Protein AF-A0A8K0WVJ2-F1 (afdb_monomer_lite)

pLDDT: mean 90.11, std 13.13, rang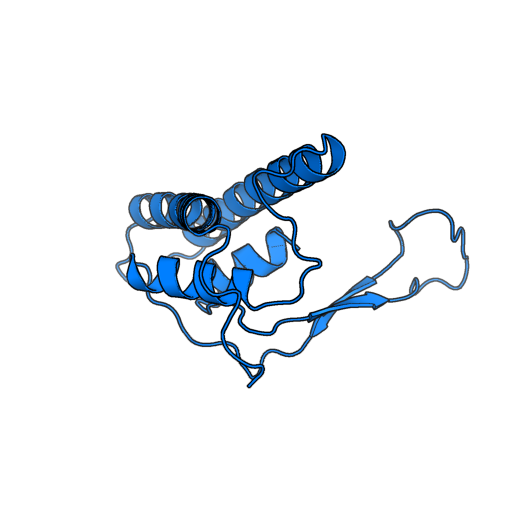e [39.19, 98.81]

Sequence (139 aa):
MAEALAMLHWKVRTNAADVEFALGAPRSQYTDADTLDQHAVWLLDFDCCRPISADESGLESIARAFWRNDPYFPQPGSSRTEDQELWDIFAAEYRRIGEEVVRAAPGDGEDVEELCQLVHGAITMIEETKGKWKNGGYF

Structure (mmCIF, N/CA/C/O backbone):
data_AF-A0A8K0WVJ2-F1
#
_entry.id   AF-A0A8K0WVJ2-F1
#
loop_
_atom_site.group_PDB
_atom_site.id
_atom_site.type_symbol
_atom_site.label_atom_id
_atom_site.label_alt_id
_atom_site.label_comp_id
_atom_site.label_asym_id
_atom_site.label_entity_id
_atom_site.label_seq_id
_atom_site.pdbx_PDB_ins_code
_atom_site.Cartn_x
_atom_site.Cartn_y
_atom_site.Cartn_z
_atom_site.occupancy
_atom_site.B_iso_or_equiv
_atom_site.auth_seq_id
_atom_site.auth_comp_id
_atom_site.auth_asym_id
_atom_site.auth_atom_id
_atom_site.pdbx_PDB_model_num
ATOM 1 N N . MET A 1 1 ? 1.579 -4.551 -8.236 1.00 94.06 1 MET A N 1
ATOM 2 C CA . MET A 1 1 ? 2.073 -4.240 -6.873 1.00 94.06 1 MET A CA 1
ATOM 3 C C . MET A 1 1 ? 1.139 -3.276 -6.147 1.00 94.06 1 MET A C 1
ATOM 5 O O . MET A 1 1 ? 0.616 -3.671 -5.116 1.00 94.06 1 MET A O 1
ATOM 9 N N . ALA A 1 2 ? 0.884 -2.076 -6.690 1.00 97.44 2 ALA A N 1
ATOM 10 C CA . ALA A 1 2 ? -0.007 -1.071 -6.090 1.00 97.44 2 ALA A CA 1
ATOM 11 C C . ALA A 1 2 ? -1.367 -1.641 -5.654 1.00 97.44 2 ALA A C 1
ATOM 13 O O . ALA A 1 2 ? -1.728 -1.533 -4.486 1.00 97.44 2 ALA A O 1
ATOM 14 N N . GLU A 1 3 ? -2.060 -2.333 -6.564 1.00 97.56 3 GLU A N 1
ATOM 15 C CA . GLU A 1 3 ? -3.363 -2.945 -6.277 1.00 97.56 3 GLU A CA 1
ATOM 16 C C . GLU A 1 3 ? -3.301 -3.957 -5.122 1.00 97.56 3 GLU A C 1
ATOM 18 O O . GLU A 1 3 ? -4.133 -3.936 -4.219 1.00 97.56 3 GLU A O 1
ATOM 23 N N . ALA A 1 4 ? -2.282 -4.823 -5.121 1.00 97.00 4 ALA A N 1
ATOM 24 C CA . ALA A 1 4 ? -2.115 -5.860 -4.107 1.00 97.00 4 ALA A CA 1
ATOM 25 C C . ALA A 1 4 ? -1.867 -5.260 -2.715 1.00 97.00 4 ALA A C 1
ATOM 27 O O . ALA A 1 4 ? -2.483 -5.693 -1.744 1.00 97.00 4 ALA A O 1
ATOM 28 N N . LEU A 1 5 ? -1.015 -4.235 -2.621 1.00 97.88 5 LEU A N 1
ATOM 29 C CA . LEU A 1 5 ? -0.762 -3.537 -1.359 1.00 97.88 5 LEU A CA 1
ATOM 30 C C . LEU A 1 5 ? -1.998 -2.766 -0.889 1.00 97.88 5 LEU A C 1
ATOM 32 O O . LEU A 1 5 ? -2.350 -2.849 0.283 1.00 97.88 5 LEU A O 1
ATOM 36 N N . ALA A 1 6 ? -2.711 -2.085 -1.791 1.00 98.38 6 ALA A N 1
ATOM 37 C CA . ALA A 1 6 ? -3.964 -1.417 -1.449 1.00 98.38 6 ALA A CA 1
ATOM 38 C C . ALA A 1 6 ? -5.008 -2.417 -0.918 1.00 98.38 6 ALA A C 1
ATOM 40 O O . ALA A 1 6 ? -5.670 -2.152 0.085 1.00 98.38 6 ALA A O 1
ATOM 41 N N . MET A 1 7 ? -5.109 -3.606 -1.519 1.00 98.00 7 MET A N 1
ATOM 42 C CA . MET A 1 7 ? -5.953 -4.680 -0.996 1.00 98.00 7 MET A CA 1
ATOM 43 C C . MET A 1 7 ? -5.502 -5.165 0.386 1.00 98.00 7 MET A C 1
ATOM 45 O O . MET A 1 7 ? -6.344 -5.318 1.269 1.00 98.00 7 MET A O 1
ATOM 49 N N . LEU A 1 8 ? -4.209 -5.403 0.603 1.00 98.12 8 LEU A N 1
ATOM 50 C CA . LEU A 1 8 ? -3.702 -5.840 1.908 1.00 98.12 8 LEU A CA 1
ATOM 51 C C . LEU A 1 8 ? -3.993 -4.805 2.999 1.00 98.12 8 LEU A C 1
ATOM 53 O O . LEU A 1 8 ? -4.525 -5.154 4.051 1.00 98.12 8 LEU A O 1
ATOM 57 N N . HIS A 1 9 ? -3.743 -3.530 2.713 1.00 98.19 9 HIS A N 1
ATOM 58 C CA . HIS A 1 9 ? -3.924 -2.447 3.673 1.00 98.19 9 HIS A CA 1
ATOM 59 C C . HIS A 1 9 ? -5.397 -2.158 3.967 1.00 98.19 9 HIS A C 1
ATOM 61 O O . HIS A 1 9 ? -5.775 -2.027 5.128 1.00 98.19 9 HIS A O 1
ATOM 67 N N . TRP A 1 10 ? -6.255 -2.096 2.947 1.00 98.06 10 TRP A N 1
ATOM 68 C CA . TRP A 1 10 ? -7.614 -1.565 3.113 1.00 98.06 10 TRP A CA 1
ATOM 69 C C . TRP A 1 10 ? -8.705 -2.630 3.110 1.00 98.06 10 TRP A C 1
ATOM 71 O O . TRP A 1 10 ? -9.736 -2.435 3.746 1.00 98.06 10 TRP A O 1
ATOM 81 N N . LYS A 1 11 ? -8.478 -3.776 2.454 1.00 96.62 11 LYS A N 1
ATOM 82 C CA . LYS A 1 11 ? -9.425 -4.903 2.457 1.00 96.62 11 LYS A CA 1
ATOM 83 C C . LYS A 1 11 ? -9.102 -5.908 3.552 1.00 96.62 11 LYS A C 1
ATOM 85 O O . LYS A 1 11 ? -9.990 -6.339 4.276 1.00 96.62 11 LYS A O 1
ATOM 90 N N . VAL A 1 12 ? -7.836 -6.320 3.632 1.00 96.69 12 VAL A N 1
ATOM 91 C CA . VAL A 1 12 ? -7.376 -7.337 4.595 1.00 96.69 12 VAL A CA 1
ATOM 92 C C . VAL A 1 12 ? -6.995 -6.700 5.935 1.00 96.69 12 VAL A C 1
ATOM 94 O O . VAL A 1 12 ? -6.975 -7.391 6.949 1.00 96.69 12 VAL A O 1
ATOM 97 N N . ARG A 1 13 ? -6.759 -5.380 5.956 1.00 96.81 13 ARG A N 1
ATOM 98 C CA . ARG A 1 13 ? -6.366 -4.602 7.140 1.00 96.81 13 ARG A CA 1
ATOM 99 C C . ARG A 1 13 ? -5.057 -5.093 7.759 1.00 96.81 13 ARG A C 1
ATOM 101 O O . ARG A 1 13 ? -4.961 -5.264 8.973 1.00 96.81 13 ARG A O 1
ATOM 108 N N . THR A 1 14 ? -4.028 -5.283 6.931 1.00 98.19 14 THR A N 1
ATOM 109 C CA . THR A 1 14 ? -2.658 -5.594 7.374 1.00 98.19 14 THR A CA 1
ATOM 110 C C . THR A 1 14 ? -1.650 -4.572 6.866 1.00 98.19 14 THR A C 1
ATOM 112 O O . THR A 1 14 ? -1.926 -3.833 5.934 1.00 98.19 14 THR A O 1
ATOM 115 N N . ASN A 1 15 ? -0.461 -4.520 7.460 1.00 97.94 15 ASN A N 1
ATOM 116 C CA . ASN A 1 15 ? 0.609 -3.610 7.040 1.00 97.94 15 ASN A CA 1
ATOM 117 C C . ASN A 1 15 ? 1.461 -4.125 5.867 1.00 97.94 15 ASN A C 1
ATOM 119 O O . ASN A 1 15 ? 2.412 -3.449 5.496 1.00 97.94 15 ASN A O 1
ATOM 123 N N . ALA A 1 16 ? 1.169 -5.319 5.335 1.00 97.44 16 ALA A N 1
ATOM 124 C CA . ALA A 1 16 ? 1.949 -5.952 4.268 1.00 97.44 16 ALA A CA 1
ATOM 125 C C . ALA A 1 16 ? 3.461 -6.077 4.562 1.00 97.44 16 ALA A C 1
ATOM 127 O O . ALA A 1 16 ? 4.286 -5.965 3.654 1.00 97.44 16 ALA A O 1
ATOM 128 N N . ALA A 1 17 ? 3.840 -6.276 5.827 1.00 96.44 17 ALA A N 1
ATOM 129 C CA . ALA A 1 17 ? 5.239 -6.488 6.184 1.00 96.44 17 ALA A CA 1
ATOM 130 C C . ALA A 1 17 ? 5.769 -7.813 5.617 1.00 96.44 17 ALA A C 1
ATOM 132 O O . ALA A 1 17 ? 5.117 -8.844 5.778 1.00 96.44 17 ALA A O 1
ATOM 133 N N . ASP A 1 18 ? 6.957 -7.731 5.017 1.00 94.56 18 ASP A N 1
ATOM 134 C CA . ASP A 1 18 ? 7.768 -8.820 4.453 1.00 94.56 18 ASP A CA 1
ATOM 135 C C . ASP A 1 18 ? 7.156 -9.560 3.258 1.00 94.56 18 ASP A C 1
ATOM 137 O O . ASP A 1 18 ? 7.612 -10.629 2.883 1.00 94.56 18 ASP A O 1
ATOM 141 N N . VAL A 1 19 ? 6.128 -8.989 2.622 1.00 95.56 19 VAL A N 1
ATOM 142 C CA . VAL A 1 19 ? 5.521 -9.633 1.451 1.00 95.56 19 VAL A CA 1
ATOM 143 C C . VAL A 1 19 ? 6.441 -9.551 0.231 1.00 95.56 19 VAL A C 1
ATOM 145 O O . VAL A 1 19 ? 6.926 -8.473 -0.132 1.00 95.56 19 VAL A O 1
ATOM 148 N N . GLU A 1 20 ? 6.597 -10.673 -0.469 1.00 94.69 20 GLU A N 1
ATOM 149 C CA . GLU A 1 20 ? 7.466 -10.791 -1.643 1.00 94.69 20 GLU A CA 1
ATOM 150 C C . GLU A 1 20 ? 6.670 -10.935 -2.945 1.00 94.69 20 GLU A C 1
ATOM 152 O O . GLU A 1 20 ? 5.673 -11.658 -3.020 1.00 94.69 20 GLU A O 1
ATOM 157 N N . PHE A 1 21 ? 7.141 -10.291 -4.017 1.00 92.94 21 PHE A N 1
ATOM 158 C CA . PHE A 1 21 ? 6.552 -10.412 -5.353 1.00 92.94 21 PHE A CA 1
ATOM 159 C C . PHE A 1 21 ? 7.457 -11.232 -6.275 1.00 92.94 21 PHE A C 1
ATOM 161 O O . PHE A 1 21 ? 8.583 -10.834 -6.565 1.00 92.94 21 PHE A O 1
ATOM 168 N N . ALA A 1 22 ? 6.933 -12.332 -6.815 1.00 91.44 22 ALA A N 1
ATOM 169 C CA . ALA A 1 22 ? 7.648 -13.195 -7.750 1.00 91.44 22 ALA A CA 1
ATOM 170 C C . ALA A 1 22 ? 7.000 -13.181 -9.140 1.00 91.44 22 ALA A C 1
ATOM 172 O O . ALA A 1 22 ? 5.789 -13.373 -9.287 1.00 91.44 22 ALA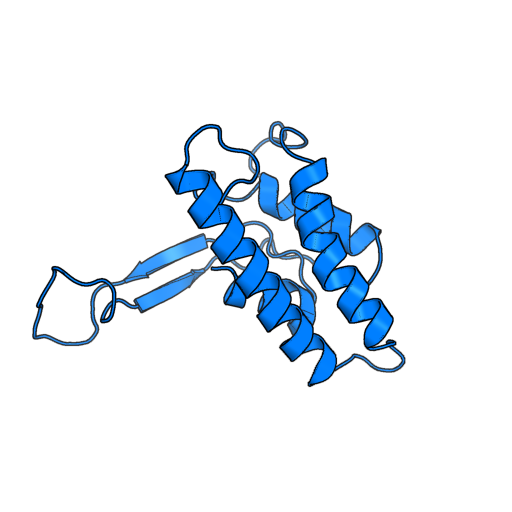 A O 1
ATOM 173 N N . LEU A 1 23 ? 7.821 -12.999 -10.177 1.00 89.38 23 LEU A N 1
ATOM 174 C CA . LEU A 1 23 ? 7.391 -13.140 -11.565 1.00 89.38 23 LEU A CA 1
ATOM 175 C C . LEU A 1 23 ? 7.494 -14.611 -11.985 1.00 89.38 23 LEU A C 1
ATOM 177 O O . LEU A 1 23 ? 8.572 -15.201 -12.001 1.00 89.38 23 LEU A O 1
ATOM 181 N N . GLY A 1 24 ? 6.355 -15.205 -12.316 1.00 85.81 24 GLY A N 1
ATOM 182 C CA . GLY A 1 24 ? 6.236 -16.564 -12.821 1.00 85.81 24 GLY A CA 1
ATOM 183 C C . GLY A 1 24 ? 6.116 -16.599 -14.341 1.00 85.81 24 GLY A C 1
ATOM 184 O O . GLY A 1 24 ? 5.532 -15.705 -14.957 1.00 85.81 24 GLY A O 1
ATOM 185 N N . ALA A 1 25 ? 6.634 -17.674 -14.935 1.00 81.94 25 ALA A N 1
ATOM 186 C CA . ALA A 1 25 ? 6.528 -17.920 -16.367 1.00 81.94 25 ALA A CA 1
ATOM 187 C C . ALA A 1 25 ? 5.060 -17.955 -16.844 1.00 81.94 25 ALA A C 1
ATOM 189 O O . ALA A 1 25 ? 4.160 -18.297 -16.061 1.00 81.94 25 ALA A O 1
ATOM 190 N N . PRO A 1 26 ? 4.809 -17.660 -18.132 1.00 78.69 26 PRO A N 1
ATOM 191 C CA . PRO A 1 26 ? 3.495 -17.821 -18.725 1.00 78.69 26 PRO A CA 1
ATOM 192 C C . PRO A 1 26 ? 2.938 -19.227 -18.521 1.00 78.69 26 PRO A C 1
ATOM 194 O O . PRO A 1 26 ? 3.645 -20.225 -18.648 1.00 78.69 26 PRO A O 1
ATOM 197 N N . ARG A 1 27 ? 1.633 -19.326 -18.248 1.00 70.62 27 ARG A N 1
ATOM 198 C CA . ARG A 1 27 ? 0.942 -20.629 -18.167 1.00 70.62 27 ARG A CA 1
ATOM 199 C C . ARG A 1 27 ? 0.702 -21.265 -19.544 1.00 70.62 27 ARG A C 1
ATOM 201 O O . ARG A 1 27 ? 0.269 -22.412 -19.619 1.00 70.62 27 ARG A O 1
ATOM 208 N N . SER A 1 28 ? 0.954 -20.517 -20.616 1.00 70.44 28 SER A N 1
ATOM 209 C CA . SER A 1 28 ? 0.827 -20.946 -22.008 1.00 70.44 28 SER A CA 1
ATOM 210 C C . SER A 1 28 ? 2.159 -21.522 -22.514 1.00 70.44 28 SER A C 1
ATOM 212 O O . SER A 1 28 ? 3.224 -21.006 -22.192 1.00 70.44 28 SER A O 1
ATOM 214 N N . GLN A 1 29 ? 2.101 -22.592 -23.315 1.00 61.69 29 GLN A N 1
ATOM 215 C CA . GLN A 1 29 ? 3.283 -23.196 -23.956 1.00 61.69 29 GLN A CA 1
ATOM 216 C C . GLN A 1 29 ? 3.789 -22.401 -25.175 1.00 61.69 29 GLN A C 1
ATOM 218 O O . GLN A 1 29 ? 4.824 -22.752 -25.737 1.00 61.69 29 GLN A O 1
ATOM 223 N N . TYR A 1 30 ? 3.071 -21.358 -25.600 1.00 59.78 30 TYR A N 1
ATOM 224 C CA . TYR A 1 30 ? 3.454 -20.507 -26.723 1.00 59.78 30 TYR A CA 1
ATOM 225 C C . TYR A 1 30 ? 4.077 -19.227 -26.179 1.00 59.78 30 TYR A C 1
ATOM 227 O O . TYR A 1 30 ? 3.385 -18.336 -25.696 1.00 59.78 30 TYR A O 1
ATOM 235 N N . THR A 1 31 ? 5.404 -19.178 -26.218 1.00 56.56 31 THR A N 1
ATOM 236 C CA . THR A 1 31 ? 6.198 -18.072 -25.693 1.00 56.56 31 THR A CA 1
ATOM 237 C C . THR A 1 31 ? 6.505 -17.077 -26.807 1.00 56.56 31 THR A C 1
ATOM 239 O O . THR A 1 31 ? 7.502 -17.238 -27.509 1.00 56.56 31 THR A O 1
ATOM 242 N N . ASP A 1 32 ? 5.703 -16.024 -26.936 1.00 58.56 32 ASP A N 1
ATOM 243 C CA . ASP A 1 32 ? 6.320 -14.731 -27.239 1.00 58.56 32 ASP A CA 1
ATOM 244 C C . ASP A 1 32 ? 6.869 -14.228 -25.903 1.00 58.56 32 ASP A C 1
ATOM 246 O O . ASP A 1 32 ? 6.150 -13.696 -25.064 1.00 58.56 32 ASP A O 1
ATOM 250 N N . ALA A 1 33 ? 8.143 -14.536 -25.644 1.00 59.62 33 ALA A N 1
ATOM 251 C CA . ALA A 1 33 ? 8.816 -14.230 -24.379 1.00 59.62 33 ALA A CA 1
ATOM 252 C C . ALA A 1 33 ? 9.087 -12.724 -24.190 1.00 59.62 33 ALA A C 1
ATOM 254 O O . ALA A 1 33 ? 9.580 -12.316 -23.141 1.00 59.62 33 ALA A O 1
ATOM 255 N N . ASP A 1 34 ? 8.771 -11.913 -25.201 1.00 64.38 34 ASP A N 1
ATOM 256 C CA . ASP A 1 34 ? 9.120 -10.497 -25.261 1.00 64.38 34 ASP A CA 1
ATOM 257 C C . ASP A 1 34 ? 8.125 -9.594 -24.513 1.00 64.38 34 ASP A C 1
ATOM 259 O O . ASP A 1 34 ? 8.405 -8.411 -24.309 1.00 64.38 34 ASP A O 1
ATOM 263 N N . THR A 1 35 ? 6.983 -10.125 -24.060 1.00 69.94 35 THR A N 1
ATOM 264 C CA . THR A 1 35 ? 5.963 -9.349 -23.343 1.00 69.94 35 THR A CA 1
ATOM 265 C C . THR A 1 35 ? 5.635 -9.927 -21.961 1.00 69.94 35 THR A C 1
ATOM 267 O O . THR A 1 35 ? 5.528 -11.133 -21.738 1.00 69.94 35 THR A O 1
ATOM 270 N N . LEU A 1 36 ? 5.471 -9.032 -20.979 1.00 75.62 36 LEU A N 1
ATOM 271 C CA . LEU A 1 36 ? 5.110 -9.386 -19.596 1.00 75.62 36 LEU A CA 1
ATOM 272 C C . LEU A 1 36 ? 3.622 -9.746 -19.428 1.00 75.62 36 LEU A C 1
ATOM 274 O O . LEU A 1 36 ? 3.221 -10.223 -18.372 1.00 75.62 36 LEU A O 1
ATOM 278 N N . ASP A 1 37 ? 2.807 -9.542 -20.456 1.00 72.38 37 ASP A N 1
ATOM 279 C CA . ASP A 1 37 ? 1.348 -9.708 -20.462 1.00 72.38 37 ASP A CA 1
ATOM 280 C C . ASP A 1 37 ? 0.867 -11.137 -20.162 1.00 72.38 37 ASP A C 1
ATOM 282 O O . ASP A 1 37 ? -0.198 -11.317 -19.572 1.00 72.38 37 ASP A O 1
ATOM 286 N N . GLN A 1 38 ? 1.646 -12.159 -20.524 1.00 78.19 38 GLN A N 1
ATOM 287 C CA . GLN A 1 38 ? 1.302 -13.555 -20.237 1.00 78.19 38 GLN A CA 1
ATOM 288 C C . GLN A 1 38 ? 1.894 -14.078 -18.923 1.00 78.19 38 GLN A C 1
ATOM 290 O O . GLN A 1 38 ? 1.575 -15.200 -18.517 1.00 78.19 38 GLN A O 1
ATOM 295 N N . HIS A 1 39 ? 2.754 -13.299 -18.265 1.00 84.12 39 HIS A N 1
ATOM 296 C CA . HIS A 1 39 ? 3.421 -13.711 -17.037 1.00 84.12 39 HIS A CA 1
ATOM 297 C C . HIS A 1 39 ? 2.468 -13.639 -15.842 1.00 84.12 39 HIS A C 1
ATOM 299 O O . HIS A 1 39 ? 1.546 -12.826 -15.784 1.00 84.12 39 HIS A O 1
ATOM 305 N N . ALA A 1 40 ? 2.693 -14.509 -14.862 1.00 86.56 40 ALA A N 1
ATOM 306 C CA . ALA A 1 40 ? 1.963 -14.464 -13.604 1.00 86.56 40 ALA A CA 1
ATOM 307 C C . ALA A 1 40 ? 2.761 -13.657 -12.579 1.00 86.56 40 ALA A C 1
ATOM 309 O O . ALA A 1 40 ? 3.971 -13.830 -12.472 1.00 86.56 40 ALA A O 1
ATOM 310 N N . VAL A 1 41 ? 2.091 -12.832 -11.779 1.00 89.12 41 VAL A N 1
ATOM 311 C CA . VAL A 1 41 ? 2.692 -12.244 -10.576 1.00 89.12 41 VAL A CA 1
ATOM 312 C C . VAL A 1 41 ? 2.143 -12.988 -9.369 1.00 89.12 41 VAL A C 1
ATOM 314 O O . VAL A 1 41 ? 0.929 -13.062 -9.180 1.00 89.12 41 VAL A O 1
ATOM 317 N N . TRP A 1 42 ? 3.039 -13.546 -8.566 1.00 91.88 42 TRP A N 1
ATOM 318 C CA . TRP A 1 42 ? 2.724 -14.178 -7.292 1.00 91.88 42 TRP A CA 1
ATOM 319 C C . TRP A 1 42 ? 3.090 -13.228 -6.160 1.00 91.88 42 TRP A C 1
ATOM 321 O O . TRP A 1 42 ? 4.116 -12.556 -6.232 1.00 91.88 42 TRP A O 1
ATOM 331 N N . LEU A 1 43 ? 2.248 -13.185 -5.132 1.00 94.19 43 LEU A N 1
ATOM 332 C CA . LEU A 1 43 ? 2.553 -12.543 -3.860 1.00 94.19 43 LEU A CA 1
ATOM 333 C C . LEU A 1 43 ? 2.694 -13.641 -2.810 1.00 94.19 43 LEU A C 1
ATOM 335 O O . LEU A 1 43 ? 1.811 -14.498 -2.703 1.00 94.19 43 LEU A O 1
ATOM 339 N N . LEU A 1 44 ? 3.809 -13.635 -2.096 1.00 94.44 44 LEU A N 1
ATOM 340 C CA . LEU A 1 44 ? 4.215 -14.663 -1.148 1.00 94.44 44 LEU A CA 1
ATOM 341 C C . LEU A 1 44 ? 4.599 -14.013 0.192 1.00 94.44 44 LEU A C 1
ATOM 343 O O . LEU A 1 44 ? 4.589 -12.792 0.319 1.00 94.44 44 LEU A O 1
ATOM 347 N N . ASP A 1 45 ? 4.902 -14.867 1.166 1.00 92.94 45 ASP A N 1
ATOM 348 C CA . ASP A 1 45 ? 5.429 -14.526 2.493 1.00 92.94 45 ASP A CA 1
ATOM 349 C C . ASP A 1 45 ? 4.577 -13.550 3.329 1.00 92.94 45 ASP A C 1
ATOM 351 O O . ASP A 1 45 ? 4.860 -12.373 3.516 1.00 92.94 45 ASP A O 1
ATOM 355 N N . PHE A 1 46 ? 3.435 -14.050 3.811 1.00 94.44 46 PHE A N 1
ATOM 356 C CA . PHE A 1 46 ? 2.469 -13.259 4.587 1.00 94.44 46 PHE A CA 1
ATOM 357 C C . PHE A 1 46 ? 2.616 -13.424 6.111 1.00 94.44 46 PHE A C 1
ATOM 359 O O . PHE A 1 46 ? 1.788 -12.908 6.864 1.00 94.44 46 PHE A O 1
ATOM 366 N N . ASP A 1 47 ? 3.591 -14.185 6.599 1.00 94.94 47 ASP A N 1
ATOM 367 C CA . ASP A 1 47 ? 3.716 -14.561 8.017 1.00 94.94 47 ASP A CA 1
ATOM 368 C C . ASP A 1 47 ? 4.142 -13.384 8.927 1.00 94.94 47 ASP A C 1
ATOM 370 O O . ASP A 1 47 ? 3.761 -13.303 10.107 1.00 94.94 47 ASP A O 1
ATOM 374 N N . CYS A 1 48 ? 4.845 -12.406 8.362 1.00 95.81 48 CYS A N 1
ATOM 375 C CA . CYS A 1 48 ? 5.235 -11.159 9.011 1.00 95.81 48 CYS A CA 1
ATOM 376 C C . CYS A 1 48 ? 4.156 -10.067 8.974 1.00 95.81 48 CYS A C 1
ATOM 378 O O . CYS A 1 48 ? 4.257 -9.095 9.730 1.00 95.81 48 CYS A O 1
ATOM 380 N N . CYS A 1 49 ? 3.081 -10.235 8.195 1.00 97.19 49 CYS A N 1
ATOM 381 C CA . CYS A 1 49 ? 1.976 -9.279 8.160 1.00 97.19 49 CYS A CA 1
ATOM 382 C C . CYS A 1 49 ? 1.363 -9.085 9.556 1.00 97.19 49 CYS A C 1
ATOM 384 O O . CYS A 1 49 ? 1.141 -10.035 10.318 1.00 97.19 49 CYS A O 1
ATOM 386 N N . ARG A 1 50 ? 1.064 -7.831 9.904 1.00 97.62 50 ARG A N 1
ATOM 387 C CA . ARG A 1 50 ? 0.411 -7.463 11.168 1.00 97.62 50 ARG A CA 1
ATOM 388 C C . ARG A 1 50 ? -0.863 -6.669 10.898 1.00 97.62 50 ARG A C 1
ATOM 390 O O . ARG A 1 50 ? -0.860 -5.871 9.961 1.00 97.62 50 ARG A O 1
ATOM 397 N N . PRO A 1 51 ? -1.930 -6.862 11.696 1.00 98.12 51 PRO A N 1
ATOM 398 C CA . PRO A 1 51 ? -3.133 -6.046 11.593 1.00 98.12 51 PRO A CA 1
ATOM 399 C C . PRO A 1 51 ? -2.830 -4.555 11.753 1.00 98.12 51 PRO A C 1
ATOM 401 O O . PRO A 1 51 ? -1.920 -4.185 12.499 1.00 98.12 51 PRO A O 1
ATOM 404 N N . ILE A 1 52 ? -3.616 -3.714 11.089 1.00 97.88 52 ILE A N 1
ATOM 405 C CA . ILE A 1 52 ? -3.573 -2.257 11.245 1.00 97.88 52 ILE A CA 1
ATOM 406 C C . ILE A 1 52 ? -4.945 -1.710 11.627 1.00 97.88 52 ILE A C 1
ATOM 408 O O . ILE A 1 52 ? -5.977 -2.266 11.249 1.00 97.88 52 ILE A O 1
ATOM 412 N N . SER A 1 53 ? -4.947 -0.602 12.360 1.00 96.94 53 SER A N 1
ATOM 413 C CA . SER A 1 53 ? -6.125 0.236 12.564 1.00 96.94 53 SER A CA 1
ATOM 414 C C . SER A 1 53 ? -6.297 1.223 11.406 1.00 96.94 53 SER A C 1
ATOM 416 O O . SER A 1 53 ? -5.347 1.558 10.698 1.00 96.94 53 SER A O 1
ATOM 418 N N . ALA A 1 54 ? -7.526 1.698 11.209 1.00 96.12 54 ALA A N 1
ATOM 419 C CA . ALA A 1 54 ? -7.842 2.777 10.279 1.00 96.12 54 ALA A CA 1
ATOM 420 C C . ALA A 1 54 ? -7.576 4.146 10.932 1.00 96.12 54 ALA A C 1
ATOM 422 O O . ALA A 1 54 ? -8.493 4.923 11.167 1.00 96.12 54 ALA A O 1
ATOM 423 N N . ASP A 1 55 ? -6.318 4.415 11.275 1.00 97.50 55 ASP A N 1
ATOM 424 C CA . ASP A 1 55 ? -5.877 5.674 11.878 1.00 97.50 55 ASP A CA 1
ATOM 425 C C . ASP A 1 55 ? -4.398 5.956 11.553 1.00 97.50 55 ASP A C 1
ATOM 427 O O . ASP A 1 55 ? -3.747 5.216 10.810 1.00 97.50 55 ASP A O 1
ATOM 431 N N . GLU A 1 56 ? -3.852 7.029 12.126 1.00 98.00 56 GLU A N 1
ATOM 432 C CA . GLU A 1 56 ? -2.458 7.444 11.941 1.00 98.00 56 GLU A CA 1
ATOM 433 C C . GLU A 1 56 ? -1.435 6.358 12.328 1.00 98.00 56 GLU A C 1
ATOM 435 O O . GLU A 1 56 ? -0.414 6.207 11.654 1.00 98.00 56 GLU A O 1
ATOM 440 N N . SER A 1 57 ? -1.709 5.545 13.355 1.00 98.31 57 SER A N 1
ATOM 441 C CA . SER A 1 57 ? -0.810 4.451 13.748 1.00 98.31 57 SER A CA 1
ATOM 442 C C . SER A 1 57 ? -0.782 3.334 12.700 1.00 98.31 57 SER A C 1
ATOM 444 O O . SER A 1 57 ? 0.271 2.738 12.443 1.00 98.31 57 SER A O 1
ATOM 446 N N . GLY A 1 58 ? -1.913 3.101 12.028 1.00 98.25 58 GLY A N 1
ATOM 447 C CA . GLY A 1 58 ? -1.993 2.242 10.853 1.00 98.25 58 GLY A CA 1
ATOM 448 C C . GLY A 1 58 ? -1.144 2.765 9.697 1.00 98.25 58 GLY A C 1
ATOM 449 O O . GLY A 1 58 ? -0.391 1.993 9.100 1.00 98.25 58 GLY A O 1
ATOM 450 N N . LEU A 1 59 ? -1.188 4.076 9.428 1.00 98.56 59 LEU A N 1
ATOM 451 C CA . LEU A 1 59 ? -0.365 4.710 8.388 1.00 98.56 59 LEU A CA 1
ATOM 452 C C . LEU A 1 59 ? 1.132 4.571 8.678 1.00 98.56 59 LEU A C 1
ATOM 454 O O . LEU A 1 59 ? 1.906 4.228 7.781 1.00 98.56 59 LEU A O 1
ATOM 458 N N . GLU A 1 60 ? 1.549 4.791 9.928 1.00 97.69 60 GLU A N 1
ATOM 459 C CA . GLU A 1 60 ? 2.943 4.599 10.330 1.00 97.69 60 GLU A CA 1
ATOM 460 C C . GLU A 1 60 ? 3.373 3.134 10.157 1.00 97.69 60 GLU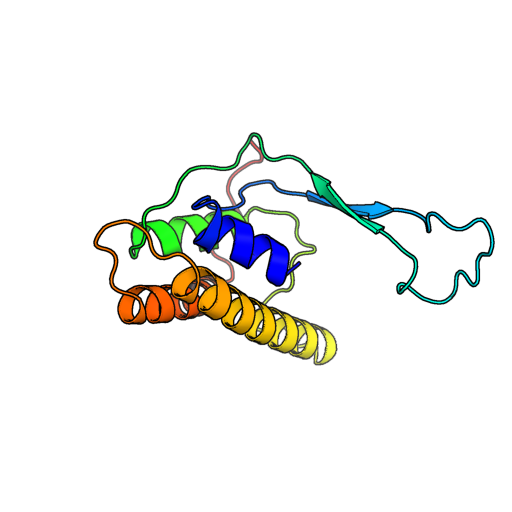 A C 1
ATOM 462 O O . GLU A 1 60 ? 4.465 2.864 9.652 1.00 97.69 60 GLU A O 1
ATOM 467 N N . SER A 1 61 ? 2.514 2.181 10.535 1.00 97.94 61 SER A N 1
ATOM 468 C CA . SER A 1 61 ? 2.776 0.747 10.363 1.00 97.94 61 SER A CA 1
ATOM 469 C C . SER A 1 61 ? 2.947 0.371 8.888 1.00 97.94 61 SER A C 1
ATOM 471 O O . SER A 1 61 ? 3.915 -0.317 8.554 1.00 97.94 61 SER A O 1
ATOM 473 N N . ILE A 1 62 ? 2.074 0.877 8.004 1.00 98.06 62 ILE A N 1
ATOM 474 C CA . ILE A 1 62 ? 2.178 0.710 6.545 1.00 98.06 62 ILE A CA 1
ATOM 475 C C . ILE A 1 62 ? 3.511 1.265 6.036 1.00 98.06 62 ILE A C 1
ATOM 477 O O . ILE A 1 62 ? 4.263 0.553 5.376 1.00 98.06 62 ILE A O 1
ATOM 481 N N . ALA A 1 63 ? 3.834 2.521 6.349 1.00 96.88 63 ALA A N 1
ATOM 482 C CA . ALA A 1 63 ? 5.043 3.156 5.831 1.00 96.88 63 ALA A CA 1
ATOM 483 C C . ALA A 1 63 ? 6.317 2.478 6.354 1.00 96.88 63 ALA A C 1
ATOM 485 O O . ALA A 1 63 ? 7.293 2.307 5.622 1.00 96.88 63 ALA A O 1
ATOM 486 N N . ARG A 1 64 ? 6.308 2.032 7.613 1.00 95.50 64 ARG A N 1
ATOM 487 C CA . ARG A 1 64 ? 7.426 1.294 8.201 1.00 95.50 64 ARG A CA 1
ATOM 488 C C . ARG A 1 64 ? 7.628 -0.065 7.538 1.00 95.50 64 ARG A C 1
ATOM 490 O O . ARG A 1 64 ? 8.777 -0.433 7.312 1.00 95.50 64 ARG A O 1
ATOM 497 N N . ALA A 1 65 ? 6.552 -0.794 7.250 1.00 95.69 65 ALA A N 1
ATOM 498 C CA . ALA A 1 65 ? 6.616 -2.045 6.501 1.00 95.69 65 ALA A CA 1
ATOM 499 C C . ALA A 1 65 ? 7.129 -1.800 5.077 1.00 95.69 65 ALA A C 1
ATOM 501 O O . ALA A 1 65 ? 8.114 -2.407 4.675 1.00 95.69 65 ALA A O 1
ATOM 502 N N . PHE A 1 66 ? 6.567 -0.816 4.372 1.00 95.31 66 PHE A N 1
ATOM 503 C CA . PHE A 1 66 ? 6.972 -0.443 3.016 1.00 95.31 66 PHE A CA 1
ATOM 504 C C . PHE A 1 66 ? 8.481 -0.191 2.886 1.00 95.31 66 PHE A C 1
ATOM 506 O O . PHE A 1 66 ? 9.112 -0.677 1.955 1.00 95.31 66 PHE A O 1
ATOM 513 N N . TRP A 1 67 ? 9.076 0.546 3.830 1.00 92.75 67 TRP A N 1
ATOM 514 C CA . TRP A 1 67 ? 10.510 0.859 3.800 1.00 92.75 67 TRP A CA 1
ATOM 515 C C . TRP A 1 67 ? 11.430 -0.270 4.275 1.00 92.75 67 TRP A C 1
ATOM 517 O O . TRP A 1 67 ? 12.644 -0.165 4.084 1.00 92.75 67 TRP A O 1
ATOM 527 N N . ARG A 1 68 ? 10.879 -1.294 4.932 1.00 91.50 68 ARG A N 1
ATOM 528 C CA . ARG A 1 68 ? 11.613 -2.486 5.379 1.00 91.50 68 ARG A CA 1
ATOM 529 C C . ARG A 1 68 ? 11.520 -3.642 4.396 1.00 91.50 68 ARG A C 1
ATOM 531 O O . ARG A 1 68 ? 12.443 -4.447 4.377 1.00 91.50 68 ARG A O 1
ATOM 538 N N . ASN A 1 69 ? 10.446 -3.696 3.614 1.00 90.06 69 ASN A N 1
ATOM 539 C CA . ASN A 1 69 ? 10.321 -4.625 2.504 1.00 90.06 69 ASN A CA 1
ATOM 540 C C . ASN A 1 69 ? 11.441 -4.389 1.483 1.00 90.06 69 ASN A C 1
ATOM 542 O O . ASN A 1 69 ? 12.147 -3.373 1.509 1.00 90.06 69 ASN A O 1
ATOM 546 N N . ASP A 1 70 ? 11.581 -5.347 0.573 1.00 76.25 70 ASP A N 1
ATOM 547 C CA . ASP A 1 70 ? 12.649 -5.373 -0.412 1.00 76.25 70 ASP A CA 1
ATOM 548 C C . ASP A 1 70 ? 12.874 -4.040 -1.145 1.00 76.25 70 ASP A C 1
ATOM 550 O O . ASP A 1 70 ? 11.927 -3.322 -1.497 1.00 76.25 70 ASP A O 1
ATOM 554 N N . PRO A 1 71 ? 14.135 -3.731 -1.504 1.00 79.25 71 PRO A N 1
ATOM 555 C CA . PRO A 1 71 ? 14.503 -2.462 -2.131 1.00 79.25 71 PRO A CA 1
ATOM 556 C C . PRO A 1 71 ? 13.873 -2.248 -3.518 1.00 79.25 71 PRO A C 1
ATOM 558 O O . PRO A 1 71 ? 13.995 -1.152 -4.071 1.00 79.25 71 PRO A O 1
ATOM 561 N N . TYR A 1 72 ? 13.222 -3.274 -4.076 1.00 85.06 72 TYR A N 1
ATOM 562 C CA . TYR A 1 72 ? 12.585 -3.281 -5.393 1.00 85.06 72 TYR A CA 1
ATOM 563 C C . TYR A 1 72 ? 11.191 -2.640 -5.422 1.00 85.06 72 TYR A C 1
ATOM 565 O O . TYR A 1 72 ? 10.607 -2.502 -6.498 1.00 85.06 72 TYR A O 1
ATOM 573 N N . PHE A 1 73 ? 10.642 -2.240 -4.273 1.00 91.25 73 PHE A N 1
ATOM 574 C CA . PHE A 1 73 ? 9.394 -1.478 -4.232 1.00 91.25 73 PHE A CA 1
ATOM 575 C C . PHE A 1 73 ? 9.587 -0.109 -4.924 1.00 91.25 73 PHE A C 1
ATOM 577 O O . PHE A 1 73 ? 10.658 0.489 -4.783 1.00 91.25 73 PHE A O 1
ATOM 584 N N . PRO A 1 74 ? 8.585 0.421 -5.659 1.00 92.25 74 PRO A N 1
ATOM 585 C CA . PRO A 1 74 ? 8.652 1.753 -6.263 1.00 92.25 74 PRO A CA 1
ATOM 586 C C . PRO A 1 74 ? 8.984 2.816 -5.216 1.00 92.25 74 PRO A C 1
ATOM 588 O O . PRO A 1 74 ? 8.277 2.935 -4.222 1.00 92.25 74 PRO A O 1
ATOM 591 N N . GLN A 1 75 ? 10.053 3.590 -5.409 1.00 90.81 75 GLN A N 1
ATOM 592 C CA . GLN A 1 75 ? 10.499 4.550 -4.394 1.00 90.81 75 GLN A CA 1
ATOM 593 C C . GLN A 1 75 ? 10.151 5.991 -4.796 1.00 90.81 75 GLN A C 1
ATOM 595 O O . GLN A 1 75 ? 10.549 6.418 -5.881 1.00 90.81 75 GLN A O 1
ATOM 600 N N . PRO A 1 76 ? 9.511 6.787 -3.917 1.00 92.69 76 PRO A N 1
ATOM 601 C CA . PRO A 1 76 ? 9.278 8.205 -4.176 1.00 92.69 76 PRO A CA 1
ATOM 602 C C . PRO A 1 76 ? 10.577 8.995 -4.294 1.00 92.69 76 PRO A C 1
ATOM 604 O O . PRO A 1 76 ? 11.582 8.661 -3.660 1.00 92.69 76 PRO A O 1
ATOM 607 N N . GLY A 1 77 ? 10.547 10.113 -5.024 1.00 88.06 77 GLY A N 1
ATOM 60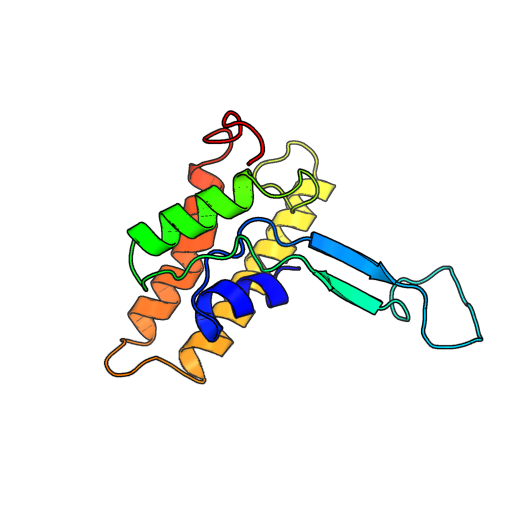8 C CA . GLY A 1 77 ? 11.584 11.149 -5.007 1.00 88.06 77 GLY A CA 1
ATOM 609 C C . GLY A 1 77 ? 12.934 10.701 -5.567 1.00 88.06 77 GLY A C 1
ATOM 610 O O . GLY A 1 77 ? 13.977 11.097 -5.031 1.00 88.06 77 GLY A O 1
ATOM 611 N N . SER A 1 78 ? 12.937 9.797 -6.547 1.00 87.31 78 SER A N 1
ATOM 612 C CA . SER A 1 78 ? 14.146 9.491 -7.315 1.00 87.31 78 SER A CA 1
ATOM 613 C C . SER A 1 78 ? 14.547 10.703 -8.159 1.00 87.31 78 SER A C 1
ATOM 615 O O . SER A 1 78 ? 13.704 11.487 -8.585 1.00 87.31 78 SER A O 1
ATOM 617 N N . SER A 1 79 ? 15.846 10.876 -8.404 1.00 89.19 79 SER A N 1
ATOM 618 C CA . SER A 1 79 ? 16.332 11.876 -9.362 1.00 89.19 79 SER A CA 1
ATOM 619 C C . SER A 1 79 ? 16.214 11.404 -10.812 1.00 89.19 79 SER A C 1
ATOM 621 O O . SER A 1 79 ? 16.381 12.206 -11.730 1.00 89.19 79 SER A O 1
ATOM 623 N N . ARG A 1 80 ? 15.962 10.107 -11.025 1.00 93.06 80 ARG A N 1
ATOM 624 C CA . ARG A 1 80 ? 15.740 9.529 -12.346 1.00 93.06 80 ARG A CA 1
ATOM 625 C C . ARG A 1 80 ? 14.282 9.682 -12.741 1.00 93.06 80 ARG A C 1
ATOM 627 O O . ARG A 1 80 ? 13.394 9.331 -11.968 1.00 93.06 80 ARG A O 1
ATOM 634 N N . THR A 1 81 ? 14.054 10.142 -13.965 1.00 93.50 81 THR A N 1
ATOM 635 C CA . THR A 1 81 ? 12.707 10.326 -14.507 1.00 93.50 81 THR A CA 1
ATOM 636 C C . THR A 1 81 ? 11.929 9.015 -14.538 1.00 93.50 81 THR A C 1
ATOM 638 O O . THR A 1 81 ? 10.784 9.006 -14.111 1.00 93.50 81 THR A O 1
ATOM 641 N N . GLU A 1 82 ? 12.557 7.902 -14.934 1.00 93.31 82 GLU A N 1
ATOM 642 C CA . GLU A 1 82 ? 11.857 6.612 -15.038 1.00 93.31 82 GLU A CA 1
ATOM 643 C C . GLU A 1 82 ? 11.351 6.107 -13.677 1.00 93.31 82 GLU A C 1
ATOM 645 O O . GLU A 1 82 ? 10.236 5.606 -13.561 1.00 93.31 82 GLU A O 1
ATOM 650 N N . ASP A 1 83 ? 12.158 6.270 -12.627 1.00 92.56 83 ASP A N 1
ATOM 651 C CA . ASP A 1 83 ? 11.780 5.871 -11.268 1.00 92.56 83 ASP A CA 1
ATOM 652 C C . ASP A 1 83 ? 10.678 6.781 -10.704 1.00 92.56 83 ASP A C 1
ATOM 654 O O . ASP A 1 83 ? 9.809 6.320 -9.964 1.00 92.56 83 ASP A O 1
ATOM 658 N N . GLN A 1 84 ? 10.711 8.075 -11.044 1.00 94.38 84 GLN A N 1
ATOM 659 C CA . GLN A 1 84 ? 9.672 9.018 -10.641 1.00 94.38 84 GLN A CA 1
ATOM 660 C C . GLN A 1 84 ? 8.347 8.708 -11.346 1.00 94.38 84 GLN A C 1
ATOM 662 O O . GLN A 1 84 ? 7.317 8.643 -10.685 1.00 94.38 84 GLN A O 1
ATOM 667 N N . GLU A 1 85 ? 8.375 8.429 -12.651 1.00 96.19 85 GLU A N 1
ATOM 668 C CA . GLU A 1 85 ? 7.197 7.984 -13.405 1.00 96.19 85 GLU A CA 1
ATOM 669 C C . GLU A 1 85 ? 6.627 6.681 -12.830 1.00 96.19 85 GLU A C 1
ATOM 671 O O . GLU A 1 85 ? 5.414 6.552 -12.654 1.00 96.19 85 GLU A O 1
ATOM 676 N N . LEU A 1 86 ? 7.496 5.727 -12.477 1.00 95.81 86 LEU A N 1
ATOM 677 C CA . LEU A 1 86 ? 7.086 4.480 -11.838 1.00 95.81 86 LEU A CA 1
ATOM 678 C C . LEU A 1 86 ? 6.401 4.727 -10.487 1.00 95.81 86 LEU A C 1
ATOM 680 O O . LEU A 1 86 ? 5.368 4.111 -10.208 1.00 95.81 86 LEU A O 1
ATOM 684 N N . TRP A 1 87 ? 6.951 5.615 -9.653 1.00 97.19 87 TRP A N 1
ATOM 685 C CA . TRP A 1 87 ? 6.316 6.007 -8.395 1.00 97.19 87 TRP A CA 1
ATOM 686 C C . TRP A 1 87 ? 4.958 6.667 -8.626 1.00 97.19 87 TRP A C 1
ATOM 688 O O . TRP A 1 87 ? 3.988 6.296 -7.970 1.00 97.19 87 TRP A O 1
ATOM 698 N N . ASP A 1 88 ? 4.864 7.597 -9.574 1.00 97.50 88 ASP A N 1
ATOM 699 C CA . ASP A 1 88 ? 3.632 8.333 -9.851 1.00 97.50 88 ASP A CA 1
ATOM 700 C C . ASP A 1 88 ? 2.510 7.383 -10.301 1.00 97.50 88 ASP A C 1
ATOM 702 O O . ASP A 1 88 ? 1.384 7.470 -9.799 1.00 97.50 88 ASP A O 1
ATOM 706 N N . ILE A 1 89 ? 2.830 6.416 -11.171 1.00 98.06 89 ILE A N 1
ATOM 707 C CA . ILE A 1 89 ? 1.908 5.350 -11.595 1.00 98.06 89 ILE A CA 1
ATOM 708 C C . ILE A 1 89 ? 1.503 4.481 -10.401 1.00 98.06 89 ILE A C 1
ATOM 710 O O . ILE A 1 89 ? 0.313 4.236 -10.191 1.00 98.06 89 ILE A O 1
ATOM 714 N N . PHE A 1 90 ? 2.472 4.030 -9.600 1.00 98.19 90 PHE A N 1
ATOM 715 C CA . PHE A 1 90 ? 2.209 3.210 -8.419 1.00 98.19 90 PHE A CA 1
ATOM 716 C C . PHE A 1 90 ? 1.284 3.928 -7.427 1.00 98.19 90 PHE A C 1
ATOM 718 O O . PHE A 1 90 ? 0.290 3.356 -6.983 1.00 98.19 90 PHE A O 1
ATOM 725 N N . ALA A 1 91 ? 1.585 5.183 -7.101 1.00 98.50 91 ALA A N 1
ATOM 726 C CA . ALA A 1 91 ? 0.851 5.985 -6.137 1.00 98.50 91 ALA A CA 1
ATOM 727 C C . ALA A 1 91 ? -0.567 6.309 -6.628 1.00 98.50 91 ALA A C 1
ATOM 729 O O . ALA A 1 91 ? -1.521 6.254 -5.848 1.00 98.50 91 ALA A O 1
ATOM 730 N N . ALA A 1 92 ? -0.724 6.631 -7.917 1.00 98.69 92 ALA A N 1
ATOM 731 C CA . ALA A 1 92 ? -2.032 6.854 -8.525 1.00 98.69 92 ALA A CA 1
ATOM 732 C C . ALA A 1 92 ? -2.902 5.593 -8.465 1.00 98.69 92 ALA A C 1
ATOM 734 O O . ALA A 1 92 ? -4.043 5.662 -8.005 1.00 98.69 92 ALA A O 1
ATOM 735 N N . GLU A 1 93 ? -2.353 4.442 -8.853 1.00 98.75 93 GLU A N 1
ATOM 736 C CA . GLU A 1 93 ? -3.100 3.185 -8.876 1.00 98.75 93 GLU A CA 1
ATOM 737 C C . GLU A 1 93 ? -3.415 2.665 -7.467 1.00 98.75 93 GLU A C 1
ATOM 739 O O . GLU A 1 93 ? -4.522 2.190 -7.212 1.00 98.75 93 GLU A O 1
ATOM 744 N N . TYR A 1 94 ? -2.491 2.830 -6.514 1.00 98.75 94 TYR A N 1
ATOM 745 C CA . TYR A 1 94 ? -2.724 2.487 -5.110 1.00 98.75 94 TYR A CA 1
ATOM 746 C C . TYR A 1 94 ? -3.900 3.281 -4.537 1.00 98.75 94 TYR A C 1
ATOM 748 O O . TYR A 1 94 ? -4.779 2.698 -3.904 1.00 98.75 94 TYR A O 1
ATOM 756 N N . ARG A 1 95 ? -3.945 4.601 -4.778 1.00 98.81 95 ARG A N 1
ATOM 757 C CA . ARG A 1 95 ? -5.058 5.452 -4.330 1.00 98.81 95 ARG A CA 1
ATOM 758 C C . ARG A 1 95 ? -6.371 5.030 -4.973 1.00 98.81 95 ARG A C 1
ATOM 760 O O . ARG A 1 95 ? -7.354 4.846 -4.262 1.00 98.81 95 ARG A O 1
ATOM 767 N N . ARG A 1 96 ? -6.368 4.813 -6.293 1.00 98.75 96 ARG A N 1
ATOM 768 C CA . ARG A 1 96 ? -7.556 4.397 -7.047 1.00 98.75 96 ARG A CA 1
ATOM 769 C C . ARG A 1 96 ? -8.162 3.109 -6.482 1.00 98.75 96 ARG A C 1
ATOM 771 O O . ARG A 1 96 ? -9.353 3.083 -6.185 1.00 98.75 96 ARG A O 1
ATOM 778 N N . ILE A 1 97 ? -7.348 2.066 -6.302 1.00 98.75 97 ILE A N 1
ATOM 779 C CA . ILE A 1 97 ? -7.806 0.787 -5.740 1.00 98.75 97 ILE A CA 1
ATOM 780 C C . ILE A 1 97 ? -8.169 0.920 -4.265 1.00 98.75 97 ILE A C 1
ATOM 782 O O . ILE A 1 97 ? -9.169 0.354 -3.837 1.00 98.75 97 ILE A O 1
ATOM 786 N N . GLY A 1 98 ? -7.380 1.651 -3.476 1.00 98.56 98 GLY A N 1
ATOM 787 C CA . GLY A 1 98 ? -7.657 1.854 -2.057 1.00 98.56 98 GLY A CA 1
ATOM 788 C C . GLY A 1 98 ? -9.027 2.490 -1.840 1.00 98.56 98 GLY A C 1
ATOM 789 O O . GLY A 1 98 ? -9.818 1.970 -1.058 1.00 98.56 98 GLY A O 1
ATOM 790 N N . GLU A 1 99 ? -9.349 3.545 -2.593 1.00 98.62 99 GLU A N 1
ATOM 791 C CA . GLU A 1 99 ? -10.676 4.165 -2.579 1.00 98.62 99 GLU A CA 1
ATOM 792 C C . GLU A 1 99 ? -11.782 3.196 -3.006 1.00 98.62 99 GLU A C 1
ATOM 794 O O . GLU A 1 99 ? -12.818 3.118 -2.348 1.00 98.62 99 GLU A O 1
ATOM 799 N N . GLU A 1 100 ? -11.574 2.441 -4.088 1.00 98.62 100 GLU A N 1
ATOM 800 C CA . GLU A 1 100 ? -12.537 1.442 -4.562 1.00 98.62 100 GLU A CA 1
ATOM 801 C C . GLU A 1 100 ? -12.843 0.403 -3.471 1.00 98.62 100 GLU A C 1
ATOM 803 O O . GLU A 1 100 ? -14.005 0.099 -3.199 1.00 98.62 100 GLU A O 1
ATOM 808 N N . VAL A 1 10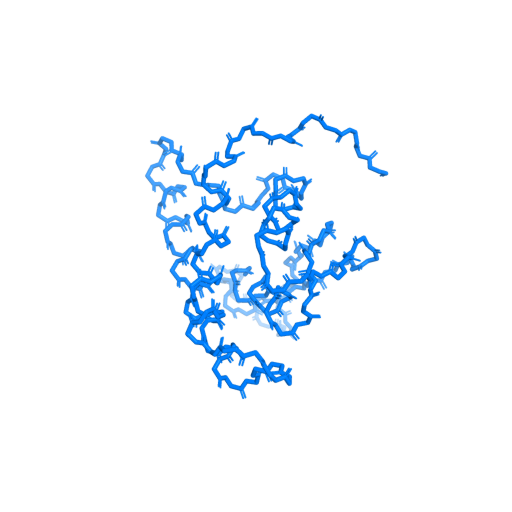1 ? -11.805 -0.085 -2.790 1.00 97.94 101 VAL A N 1
ATOM 809 C CA . VAL A 1 101 ? -11.906 -1.075 -1.715 1.00 97.94 101 VAL A CA 1
ATOM 810 C C . VAL A 1 101 ? -12.675 -0.529 -0.512 1.00 97.94 101 VAL A C 1
ATOM 812 O O . VAL A 1 101 ? -13.631 -1.174 -0.075 1.00 97.94 101 VAL A O 1
ATOM 815 N N . VAL A 1 102 ? -12.299 0.644 0.013 1.00 97.88 102 VAL A N 1
ATOM 816 C CA . VAL A 1 102 ? -12.947 1.204 1.216 1.00 97.88 102 VAL A CA 1
ATOM 817 C C . VAL A 1 102 ? -14.386 1.640 0.947 1.00 97.88 102 VAL A C 1
ATOM 819 O O . VAL A 1 102 ? -15.223 1.560 1.840 1.00 97.88 102 VAL A O 1
ATOM 822 N N . ARG A 1 103 ? -14.709 2.046 -0.290 1.00 97.88 103 ARG A N 1
ATOM 823 C CA . ARG A 1 103 ? -16.084 2.371 -0.701 1.00 97.88 103 ARG A CA 1
ATOM 824 C C . ARG A 1 103 ? -16.943 1.122 -0.888 1.00 97.88 103 ARG A C 1
ATOM 826 O O . ARG A 1 103 ? -18.135 1.163 -0.598 1.00 97.88 103 ARG A O 1
ATOM 833 N N . ALA A 1 104 ? -16.366 0.028 -1.385 1.00 97.19 104 ALA A N 1
ATOM 834 C CA .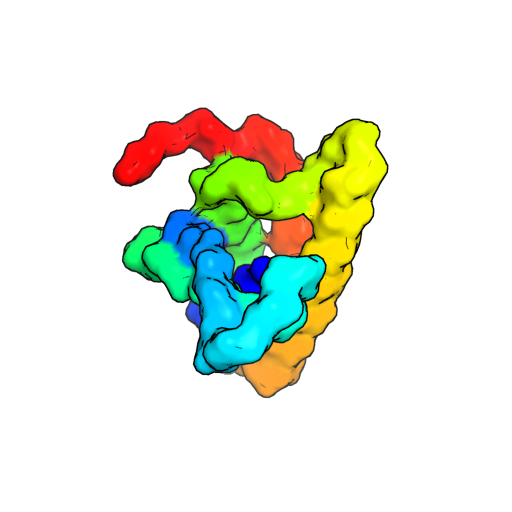 ALA A 1 104 ? -17.102 -1.209 -1.637 1.00 97.19 104 ALA A CA 1
ATOM 835 C C . ALA A 1 104 ? -17.436 -1.985 -0.354 1.00 97.19 104 ALA A C 1
ATOM 837 O O . ALA A 1 104 ? -18.465 -2.660 -0.306 1.00 97.19 104 ALA A O 1
ATOM 838 N N . ALA A 1 105 ? -16.570 -1.927 0.660 1.00 91.50 105 ALA A N 1
ATOM 839 C CA . ALA A 1 105 ? -16.732 -2.692 1.894 1.00 91.50 105 ALA A CA 1
ATOM 840 C C . ALA A 1 105 ? -16.084 -1.986 3.104 1.00 91.50 105 ALA A C 1
ATOM 842 O O . ALA A 1 105 ? -15.058 -2.461 3.598 1.00 91.50 105 ALA A O 1
ATOM 843 N N . PRO A 1 106 ? -16.655 -0.867 3.589 1.00 91.31 106 PRO A N 1
ATOM 844 C CA . PRO A 1 106 ? -16.204 -0.261 4.840 1.00 91.31 106 PRO A CA 1
ATOM 845 C C . PRO A 1 106 ? -16.493 -1.197 6.023 1.00 91.31 106 PRO A C 1
ATOM 847 O O . PRO A 1 106 ? -17.459 -1.965 5.998 1.00 91.31 106 PRO A O 1
ATOM 850 N N . GLY A 1 107 ? -15.660 -1.141 7.061 1.00 87.38 107 GLY A N 1
ATOM 851 C CA . GLY A 1 107 ? -15.911 -1.835 8.320 1.00 87.38 107 GLY A CA 1
ATOM 852 C C . GLY A 1 107 ? -17.092 -1.237 9.086 1.00 87.38 107 GLY A C 1
ATOM 853 O O . GLY A 1 107 ? -17.536 -0.116 8.824 1.00 87.38 107 GLY A O 1
ATOM 854 N N . ASP A 1 108 ? -17.606 -1.990 10.060 1.00 90.56 108 ASP A N 1
ATOM 855 C CA . ASP A 1 108 ? -18.745 -1.559 10.871 1.00 90.56 108 ASP A CA 1
ATOM 856 C C . ASP A 1 108 ? -18.436 -0.250 11.613 1.00 90.56 108 ASP A C 1
ATOM 858 O O . ASP A 1 108 ? -17.574 -0.197 12.489 1.00 90.56 108 ASP A O 1
ATOM 862 N N . GLY A 1 109 ? -19.181 0.805 11.277 1.00 91.94 109 GLY A N 1
ATOM 863 C CA . GLY A 1 109 ? -19.044 2.121 11.901 1.00 91.94 109 GLY A CA 1
ATOM 864 C C . GLY A 1 109 ? -17.878 2.969 11.386 1.00 91.94 109 GLY A C 1
ATOM 865 O O . GLY A 1 109 ? -17.669 4.052 11.925 1.00 91.94 109 GLY A O 1
ATOM 866 N N . GLU A 1 110 ? -17.145 2.520 10.364 1.00 95.00 110 GLU A N 1
ATOM 867 C CA . GLU A 1 110 ? -16.115 3.335 9.714 1.00 95.00 110 GLU A CA 1
ATOM 868 C C . GLU A 1 110 ? -16.746 4.351 8.748 1.00 95.00 110 GLU A C 1
ATOM 870 O O . GLU A 1 110 ? -17.652 4.021 7.977 1.00 95.00 110 GLU A O 1
ATOM 875 N N . ASP A 1 111 ? -16.246 5.588 8.762 1.00 97.56 111 ASP A N 1
ATOM 876 C CA . ASP A 1 111 ? -16.638 6.608 7.792 1.00 97.56 111 ASP A CA 1
ATOM 877 C C . ASP A 1 111 ? -15.833 6.456 6.493 1.00 97.56 111 ASP A C 1
ATOM 879 O O . ASP A 1 111 ? -14.603 6.425 6.489 1.00 97.56 111 ASP A O 1
ATOM 883 N N . VAL A 1 112 ? -16.534 6.357 5.364 1.00 97.75 112 VAL A N 1
ATOM 884 C CA . VAL A 1 112 ? -15.912 6.109 4.055 1.00 97.75 112 VAL A CA 1
ATOM 885 C C . VAL A 1 112 ? -15.007 7.262 3.619 1.00 97.75 112 VAL A C 1
ATOM 887 O O . VAL A 1 112 ? -13.990 7.018 2.973 1.00 97.75 112 VAL A O 1
ATOM 890 N N . GLU A 1 113 ? -15.358 8.506 3.939 1.00 98.06 113 GLU A N 1
ATOM 891 C CA . GLU A 1 113 ? -14.566 9.662 3.526 1.00 98.06 113 GLU A CA 1
ATOM 892 C C . GLU A 1 113 ? -13.294 9.778 4.371 1.00 98.06 113 GLU A C 1
ATOM 894 O O . GLU A 1 113 ? -12.217 10.020 3.824 1.00 98.06 113 GLU A O 1
ATOM 899 N N . GLU A 1 114 ? -13.378 9.500 5.674 1.00 98.12 114 GLU A N 1
ATOM 900 C CA . GLU A 1 114 ? -12.199 9.355 6.536 1.00 98.12 114 GLU A CA 1
ATOM 901 C C . GLU A 1 114 ? -11.287 8.217 6.049 1.00 98.12 114 GLU A C 1
ATOM 903 O O . GLU A 1 114 ? -10.072 8.393 5.945 1.00 98.12 114 GLU A O 1
ATOM 908 N N . LEU A 1 115 ? -11.850 7.071 5.649 1.00 98.31 115 LEU A N 1
ATOM 909 C CA . LEU A 1 115 ? -11.072 5.981 5.056 1.00 98.31 115 LEU A CA 1
ATOM 910 C C . LEU A 1 115 ? -10.390 6.394 3.747 1.00 98.31 115 LEU A C 1
ATOM 912 O O . LEU A 1 115 ? -9.220 6.066 3.544 1.00 98.31 115 LEU A O 1
ATOM 916 N N . CYS A 1 116 ? -11.073 7.132 2.870 1.00 98.56 116 CYS A N 1
ATOM 917 C CA . CYS A 1 116 ? -10.457 7.682 1.663 1.00 98.56 116 CYS A CA 1
ATOM 918 C C . CYS A 1 116 ? -9.299 8.629 2.010 1.00 98.56 116 CYS A C 1
ATOM 920 O O . CYS A 1 116 ? -8.233 8.533 1.404 1.00 98.56 116 CYS A O 1
ATOM 922 N N . GLN A 1 117 ? -9.442 9.483 3.024 1.00 98.62 117 GLN A N 1
ATOM 923 C CA . GLN A 1 117 ? -8.344 10.342 3.480 1.00 98.62 117 GLN A CA 1
ATOM 924 C C . GLN A 1 117 ? -7.149 9.524 3.983 1.00 98.62 117 GLN A C 1
ATOM 926 O O . GLN A 1 117 ? -6.008 9.846 3.653 1.00 98.62 117 GLN A O 1
ATOM 931 N N . LEU A 1 118 ? -7.387 8.426 4.705 1.00 98.69 118 LEU A N 1
ATOM 932 C CA . LEU A 1 118 ? -6.331 7.520 5.164 1.00 98.69 118 LEU A CA 1
ATOM 933 C C . LEU A 1 118 ? -5.641 6.778 4.006 1.00 98.69 118 LEU A C 1
ATOM 935 O O . LEU A 1 118 ? -4.422 6.607 4.039 1.00 98.69 118 LEU A O 1
ATOM 939 N N . VAL A 1 119 ? -6.372 6.398 2.951 1.00 98.69 119 VAL A N 1
ATOM 940 C CA . VAL A 1 119 ? -5.789 5.826 1.719 1.00 98.69 119 VAL A CA 1
ATOM 941 C C . VAL A 1 119 ? -4.747 6.771 1.124 1.00 98.69 119 VAL A C 1
ATOM 943 O O . VAL A 1 119 ? -3.634 6.344 0.806 1.00 98.69 119 VAL A O 1
ATOM 946 N N . HIS A 1 120 ? -5.078 8.058 1.000 1.00 98.75 120 HIS A N 1
ATOM 947 C CA . HIS A 1 120 ? -4.137 9.075 0.521 1.00 98.75 120 HIS A CA 1
ATOM 948 C C . HIS A 1 120 ? -3.011 9.313 1.527 1.00 98.75 120 HIS A C 1
ATOM 950 O O . HIS A 1 120 ? -1.842 9.356 1.140 1.00 98.75 120 HIS A O 1
ATOM 956 N N . GLY A 1 121 ? -3.356 9.370 2.814 1.00 98.62 121 GLY A N 1
ATOM 957 C CA . GLY A 1 121 ? -2.420 9.534 3.919 1.00 98.62 121 GLY A CA 1
ATOM 958 C C . GLY A 1 121 ? -1.340 8.455 3.961 1.00 98.62 121 GLY A C 1
ATOM 959 O O . GLY A 1 121 ? -0.201 8.766 4.287 1.00 98.62 121 GLY A O 1
ATOM 960 N N . ALA A 1 122 ? -1.635 7.213 3.566 1.00 98.56 122 ALA A N 1
ATOM 961 C CA . ALA A 1 122 ? -0.622 6.158 3.482 1.00 98.56 122 ALA A CA 1
ATOM 962 C C . ALA A 1 122 ? 0.477 6.482 2.459 1.00 98.56 122 ALA A C 1
ATOM 964 O O . ALA A 1 122 ? 1.655 6.277 2.745 1.00 98.56 122 ALA A O 1
ATOM 965 N N . ILE A 1 123 ? 0.114 7.018 1.289 1.00 98.50 123 ILE A N 1
ATOM 966 C CA . ILE A 1 123 ? 1.097 7.423 0.276 1.00 98.50 123 ILE A CA 1
ATOM 967 C C . ILE A 1 123 ? 1.911 8.621 0.765 1.00 98.50 123 ILE A C 1
ATOM 969 O O . ILE A 1 123 ? 3.139 8.582 0.702 1.00 98.50 123 ILE A O 1
ATOM 973 N N . THR A 1 124 ? 1.251 9.637 1.325 1.00 98.31 124 THR A N 1
ATOM 974 C CA . THR A 1 124 ? 1.936 10.800 1.908 1.00 98.31 124 THR A CA 1
ATOM 975 C C . THR A 1 124 ? 2.898 10.382 3.023 1.00 98.31 124 THR A C 1
ATOM 977 O O . THR A 1 124 ? 4.053 10.801 3.030 1.00 98.31 124 THR A O 1
ATOM 980 N N . MET A 1 125 ? 2.477 9.482 3.915 1.00 97.69 125 MET A N 1
ATOM 981 C CA . MET A 1 125 ? 3.318 8.960 4.993 1.00 97.69 125 MET A CA 1
ATOM 982 C C . MET A 1 125 ? 4.553 8.239 4.442 1.00 97.69 125 MET A C 1
ATOM 984 O O . MET A 1 125 ? 5.651 8.419 4.970 1.00 97.69 125 MET A O 1
ATOM 988 N N . ILE A 1 126 ? 4.423 7.448 3.370 1.00 96.69 126 ILE A N 1
ATOM 989 C CA . ILE A 1 126 ? 5.571 6.802 2.714 1.00 96.69 126 ILE A CA 1
ATOM 990 C C . ILE A 1 126 ? 6.547 7.858 2.172 1.00 96.69 126 ILE A C 1
ATOM 992 O O . ILE A 1 126 ? 7.750 7.759 2.425 1.00 96.69 126 ILE A O 1
ATOM 996 N N . GLU A 1 127 ? 6.052 8.891 1.489 1.00 96.06 127 GLU A N 1
ATOM 997 C CA . GLU A 1 127 ? 6.870 9.980 0.934 1.00 96.06 127 GLU A CA 1
ATOM 998 C C . GLU A 1 127 ? 7.635 10.745 2.027 1.00 96.06 127 GLU A C 1
ATOM 1000 O O . GLU A 1 127 ? 8.857 10.899 1.947 1.00 96.06 127 GLU A O 1
ATOM 1005 N N . GLU A 1 128 ? 6.948 11.156 3.094 1.00 95.38 128 GLU A N 1
ATOM 1006 C CA . GLU A 1 128 ? 7.512 11.930 4.212 1.00 95.38 128 GLU A CA 1
ATOM 1007 C C . GLU A 1 128 ? 8.483 11.132 5.095 1.00 95.38 128 GLU A C 1
ATOM 1009 O O . GLU A 1 128 ? 9.276 11.687 5.873 1.00 95.38 128 GLU A O 1
ATOM 1014 N N . THR A 1 129 ? 8.426 9.806 5.008 1.00 93.94 129 THR A N 1
ATOM 1015 C CA . THR A 1 129 ? 9.282 8.900 5.778 1.00 93.94 129 THR A CA 1
ATOM 1016 C C . THR A 1 129 ? 10.428 8.329 4.956 1.00 93.94 129 THR A C 1
ATOM 1018 O O . THR A 1 129 ? 11.206 7.520 5.467 1.00 93.94 129 THR A O 1
ATOM 1021 N N . LYS A 1 130 ? 10.628 8.811 3.722 1.00 89.75 130 LYS A N 1
ATOM 1022 C CA . LYS A 1 130 ? 11.767 8.421 2.890 1.00 89.75 130 LYS A CA 1
ATOM 1023 C C . LYS A 1 130 ? 13.095 8.566 3.634 1.00 89.75 130 LYS A C 1
ATOM 1025 O O . LYS A 1 130 ? 13.436 9.613 4.177 1.00 89.75 130 LYS A O 1
ATOM 1030 N N . GLY A 1 131 ? 13.873 7.484 3.622 1.00 83.50 131 GLY A N 1
ATOM 1031 C CA . GLY A 1 131 ? 15.179 7.421 4.284 1.00 83.50 131 GLY A CA 1
ATOM 1032 C C . GLY A 1 131 ? 15.114 7.174 5.794 1.00 83.50 131 GLY A C 1
ATOM 1033 O O . GLY A 1 131 ? 16.161 6.989 6.413 1.00 83.50 131 GLY A O 1
ATOM 1034 N N . LYS A 1 132 ? 13.917 7.105 6.388 1.00 83.31 132 LYS A N 1
ATOM 1035 C CA . LYS A 1 132 ? 13.713 6.609 7.753 1.00 83.31 132 LYS A CA 1
ATOM 1036 C C . LYS A 1 132 ? 13.626 5.078 7.740 1.00 83.31 132 LYS A C 1
ATOM 1038 O O . LYS A 1 132 ? 13.372 4.465 6.711 1.00 83.31 132 LYS A O 1
ATOM 1043 N N . TRP A 1 133 ? 13.891 4.461 8.891 1.00 74.81 133 TRP A N 1
ATOM 1044 C CA . TRP A 1 133 ? 13.637 3.037 9.189 1.00 74.81 133 TRP A CA 1
ATOM 1045 C C . TRP A 1 133 ? 14.320 1.964 8.319 1.00 74.81 133 TRP A C 1
ATOM 1047 O O . TRP A 1 133 ? 14.150 0.784 8.612 1.00 74.81 133 TRP A O 1
ATOM 1057 N N . LYS A 1 134 ? 15.178 2.354 7.366 1.00 64.25 134 LYS A N 1
ATOM 1058 C CA . LYS A 1 134 ? 16.040 1.454 6.572 1.00 64.25 134 LYS A CA 1
ATOM 1059 C C . LYS A 1 134 ? 17.127 0.737 7.395 1.00 64.25 134 LYS A C 1
ATOM 1061 O O . LYS A 1 134 ? 17.728 -0.215 6.920 1.00 64.25 134 LYS A O 1
ATOM 1066 N N . ASN A 1 135 ? 17.369 1.187 8.632 1.00 53.62 135 ASN A N 1
ATOM 1067 C CA . ASN A 1 135 ? 18.362 0.627 9.553 1.00 53.62 135 ASN A CA 1
ATOM 1068 C C . ASN A 1 135 ? 17.668 -0.032 10.754 1.00 53.62 135 ASN A C 1
ATOM 1070 O O . ASN A 1 135 ? 17.599 0.534 11.844 1.00 53.62 135 ASN A O 1
ATOM 1074 N N . GLY A 1 136 ? 17.128 -1.225 10.552 1.00 49.16 136 GLY A N 1
ATOM 1075 C CA . GLY A 1 136 ? 16.706 -2.129 11.616 1.00 49.16 136 GLY A CA 1
ATOM 1076 C C . GLY A 1 136 ? 16.857 -3.534 11.069 1.00 49.16 136 GLY A C 1
ATOM 1077 O O . GLY A 1 136 ? 16.265 -3.814 10.036 1.00 49.16 136 GLY A O 1
ATOM 1078 N N . GLY A 1 137 ? 17.729 -4.335 11.688 1.00 40.16 137 GLY A N 1
ATOM 1079 C CA . GLY A 1 137 ? 18.127 -5.643 11.177 1.00 40.16 137 GLY A CA 1
ATOM 1080 C C . GLY A 1 137 ? 16.935 -6.502 10.772 1.00 40.16 137 GLY A C 1
ATOM 1081 O O . GLY A 1 137 ? 15.905 -6.469 11.446 1.00 40.16 137 GLY A O 1
ATOM 1082 N N . TYR A 1 138 ? 17.129 -7.224 9.666 1.00 41.28 138 TYR A N 1
ATOM 1083 C CA . TYR A 1 138 ? 16.343 -8.381 9.249 1.00 41.28 138 TYR A CA 1
ATOM 1084 C C . TYR A 1 138 ? 15.868 -9.143 10.490 1.00 41.28 138 TYR A C 1
ATOM 1086 O O . TYR A 1 138 ? 16.688 -9.447 11.366 1.00 41.28 138 TYR A O 1
ATOM 1094 N N . PHE A 1 139 ? 14.555 -9.337 10.603 1.00 39.19 139 PHE A N 1
ATOM 1095 C CA . PHE A 1 139 ? 14.024 -10.281 11.578 1.00 39.19 139 PHE A CA 1
ATOM 1096 C C . PHE A 1 139 ? 14.465 -11.696 11.200 1.00 39.19 139 PHE A C 1
ATOM 1098 O O . PHE A 1 139 ? 14.594 -11.964 9.987 1.00 39.19 139 PHE A O 1
#

Foldseek 3Di:
DLLVCLCCCQVVQWLCAQKDKDKADFPDPDDPVVDSVRIDIDIDDCPPIDGADLDPRSLLSNLLRQLQYDPPPQADDDPDPVSNVVLVVSLVSNLVNNLVRCVVDPPDPDDSVSSSVSSNSSSVSNNVCPPHNNPDDDD

Radius of gyration: 15.94 Å; chains: 1; bounding box: 37×35×41 Å

Organism: NCBI:txid80388

InterPro domains:
  IPR022137 Zinc finger protein, DUF3669 domain [PF12417] (41-104)

Secondary structure (DSSP, 8-state):
-HHHHHIIIIIS-B--TT-EEEEEPPSSS---TT-GGGPEEEEE--TT--B--SSHHHHHHHHHHHHHS-TTS--TT-SSHHHHHHHHHHHHHHHHHHHHHHHHSPPTT--HHHHHHHHHHHHHHHHHTTTSS--S---